Protein AF-A0A955LYP5-F1 (afdb_monomer)

Structure (mmCIF, N/CA/C/O backbone):
data_AF-A0A955LYP5-F1
#
_entry.id   AF-A0A955LYP5-F1
#
loop_
_at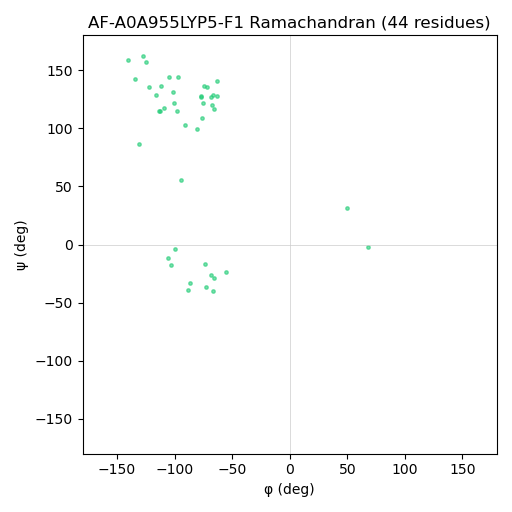om_site.group_PDB
_atom_site.id
_atom_site.type_symbol
_atom_site.label_atom_id
_atom_site.label_alt_id
_atom_site.label_comp_id
_atom_site.label_asym_id
_atom_site.label_entity_id
_atom_site.label_seq_id
_atom_site.pdbx_PDB_ins_code
_atom_site.Cartn_x
_atom_site.Cartn_y
_atom_site.Cartn_z
_atom_site.occupancy
_atom_site.B_iso_or_equiv
_atom_site.auth_seq_id
_atom_site.auth_comp_id
_atom_site.auth_asym_id
_atom_site.auth_atom_id
_atom_site.pdbx_PDB_model_num
ATOM 1 N N . MET A 1 1 ? -4.996 3.870 9.830 1.00 76.81 1 MET A N 1
ATOM 2 C CA . MET A 1 1 ? -5.431 3.118 8.634 1.00 76.81 1 MET A CA 1
ATOM 3 C C . MET A 1 1 ? -4.212 2.809 7.803 1.00 76.81 1 MET A C 1
ATOM 5 O O . MET A 1 1 ? -3.305 3.630 7.750 1.00 76.81 1 MET A O 1
ATOM 9 N N . LEU A 1 2 ? -4.160 1.610 7.240 1.00 86.69 2 LEU A N 1
ATOM 10 C CA . LEU A 1 2 ? -3.061 1.177 6.388 1.00 86.69 2 LEU A CA 1
ATOM 11 C C . LEU A 1 2 ? -3.470 1.391 4.933 1.00 86.69 2 LEU A C 1
ATOM 13 O O . LEU A 1 2 ? -4.643 1.250 4.609 1.00 86.69 2 LEU A O 1
ATOM 17 N N . LEU A 1 3 ? -2.532 1.766 4.076 1.00 87.62 3 LEU A N 1
ATOM 18 C CA . LEU A 1 3 ? -2.753 1.931 2.642 1.00 87.62 3 LEU A CA 1
ATOM 19 C C . LEU A 1 3 ? -1.945 0.864 1.913 1.00 87.62 3 LEU A C 1
ATOM 21 O O . LEU A 1 3 ? -0.710 0.857 1.963 1.00 87.62 3 LEU A O 1
ATOM 25 N N . GLN A 1 4 ? -2.663 -0.035 1.253 1.00 89.06 4 GLN A N 1
ATOM 26 C CA . GLN A 1 4 ? -2.109 -1.157 0.515 1.00 89.06 4 GLN A CA 1
ATOM 27 C C . GLN A 1 4 ? -2.094 -0.848 -0.976 1.00 89.06 4 GLN A C 1
ATOM 29 O O . GLN A 1 4 ? -3.107 -0.431 -1.532 1.00 89.06 4 GLN A O 1
ATOM 34 N N . CYS A 1 5 ? -0.952 -1.071 -1.621 1.00 90.06 5 CYS A N 1
ATOM 35 C CA . CYS A 1 5 ? -0.826 -1.018 -3.072 1.00 90.06 5 CYS A CA 1
ATOM 36 C C . CYS A 1 5 ? -1.695 -2.112 -3.708 1.00 90.06 5 CYS A C 1
ATOM 38 O O . CYS A 1 5 ? -1.548 -3.282 -3.357 1.00 90.06 5 CYS A O 1
ATOM 40 N N . THR A 1 6 ? -2.560 -1.757 -4.660 1.00 87.12 6 THR A N 1
ATOM 41 C CA . THR A 1 6 ? -3.425 -2.731 -5.351 1.00 87.12 6 THR A CA 1
ATOM 42 C C . THR A 1 6 ? -2.651 -3.687 -6.250 1.00 87.12 6 THR A C 1
ATOM 44 O O . THR A 1 6 ? -3.100 -4.798 -6.484 1.00 87.12 6 THR A O 1
ATOM 47 N N . GLU A 1 7 ? -1.490 -3.258 -6.740 1.00 85.94 7 GLU A N 1
ATOM 48 C CA . GLU A 1 7 ? -0.684 -4.010 -7.707 1.00 85.94 7 GLU A CA 1
ATOM 49 C C . GLU A 1 7 ? 0.289 -4.975 -7.017 1.00 85.94 7 GLU A C 1
ATOM 51 O O . GLU A 1 7 ? 0.503 -6.084 -7.486 1.00 85.94 7 GLU A O 1
ATOM 56 N N . SER A 1 8 ? 0.897 -4.556 -5.902 1.00 82.94 8 SER A N 1
ATOM 57 C CA . SER A 1 8 ? 1.909 -5.364 -5.201 1.00 82.94 8 SER A CA 1
ATOM 58 C C . SER A 1 8 ? 1.411 -6.004 -3.912 1.00 82.94 8 SER A C 1
ATOM 60 O O . SER A 1 8 ? 2.143 -6.768 -3.298 1.00 82.94 8 SER A O 1
ATOM 62 N N . GLY A 1 9 ? 0.242 -5.608 -3.402 1.00 81.50 9 GLY A N 1
ATOM 63 C CA . GLY A 1 9 ? -0.246 -6.051 -2.091 1.00 81.50 9 GLY A CA 1
ATOM 64 C C . GLY A 1 9 ? 0.559 -5.528 -0.890 1.00 81.50 9 GLY A C 1
ATOM 65 O O . GLY A 1 9 ? 0.179 -5.774 0.255 1.00 81.50 9 GLY A O 1
ATOM 66 N N . HIS A 1 10 ? 1.639 -4.770 -1.109 1.00 84.00 10 HIS A N 1
ATOM 67 C CA . HIS A 1 10 ? 2.443 -4.190 -0.036 1.00 84.00 10 HIS A CA 1
ATOM 68 C C . HIS A 1 10 ? 1.742 -3.009 0.636 1.00 84.00 10 HIS A C 1
ATOM 70 O O . HIS A 1 10 ? 1.189 -2.120 -0.020 1.00 84.00 10 HIS A O 1
ATOM 76 N N . ILE A 1 11 ? 1.817 -2.985 1.964 1.00 84.75 11 ILE A N 1
ATOM 77 C CA . ILE A 1 11 ? 1.339 -1.885 2.793 1.00 84.75 11 ILE A CA 1
ATOM 78 C C . ILE A 1 11 ? 2.496 -0.910 2.988 1.00 84.75 11 ILE A C 1
ATOM 80 O O . ILE A 1 11 ? 3.401 -1.166 3.775 1.00 84.75 11 ILE A O 1
ATOM 84 N N . ASN A 1 12 ? 2.458 0.205 2.261 1.00 80.44 12 ASN A N 1
ATOM 85 C CA . ASN A 1 12 ? 3.568 1.163 2.227 1.00 80.44 12 ASN A CA 1
ATOM 86 C C . ASN A 1 12 ? 3.304 2.418 3.066 1.00 80.44 12 ASN A C 1
ATOM 88 O O . ASN A 1 12 ? 4.241 3.143 3.386 1.00 80.44 12 ASN A O 1
ATOM 92 N N . TYR A 1 13 ? 2.044 2.697 3.420 1.00 82.75 13 TYR A N 1
ATOM 93 C CA . TYR A 1 13 ? 1.696 3.927 4.130 1.00 82.75 13 TYR A CA 1
ATOM 94 C C . TYR A 1 13 ? 0.749 3.688 5.302 1.00 82.75 13 TYR A C 1
ATOM 96 O O . TYR A 1 13 ? -0.197 2.899 5.236 1.00 82.75 13 TYR A O 1
ATOM 104 N N . THR A 1 14 ? 0.981 4.448 6.367 1.00 81.81 14 THR A N 1
ATOM 105 C CA . THR A 1 14 ? 0.119 4.564 7.541 1.00 81.81 14 THR A CA 1
ATOM 106 C C . THR A 1 14 ? -0.527 5.950 7.526 1.00 81.81 14 THR A C 1
ATOM 108 O O . THR A 1 14 ? 0.144 6.974 7.580 1.00 81.81 14 THR A O 1
ATOM 111 N N . SER A 1 15 ? -1.855 6.002 7.432 1.00 77.19 15 SER A N 1
ATOM 112 C CA . SER A 1 15 ? -2.626 7.248 7.485 1.00 77.19 15 SER A CA 1
ATOM 113 C C . SER A 1 15 ? -3.462 7.317 8.759 1.00 77.19 15 SER A C 1
ATOM 115 O O . SER A 1 15 ? -4.120 6.345 9.147 1.00 77.19 15 SER A O 1
ATOM 117 N N . LYS A 1 16 ? -3.473 8.479 9.415 1.00 73.00 16 LYS A N 1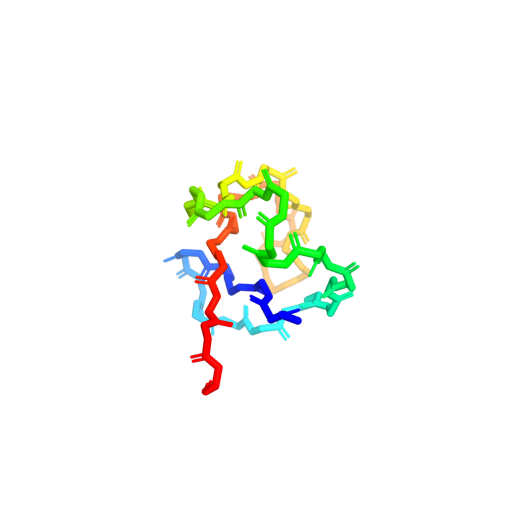
ATOM 118 C CA . LYS A 1 16 ? -4.329 8.778 10.572 1.00 73.00 16 LYS A CA 1
ATOM 119 C C . LYS A 1 16 ? -5.615 9.475 10.109 1.00 73.00 16 LYS A C 1
ATOM 121 O O . LYS A 1 16 ? -5.928 10.571 10.552 1.00 73.00 16 LYS A O 1
ATOM 126 N N . LYS A 1 17 ? -6.356 8.860 9.183 1.00 71.06 17 LYS A N 1
ATOM 127 C CA . LYS A 1 17 ? -7.672 9.369 8.774 1.00 71.06 17 LYS A CA 1
ATOM 128 C C . LYS A 1 17 ? -8.695 9.143 9.890 1.00 71.06 17 LYS A C 1
ATOM 130 O O . LYS A 1 17 ? -8.759 8.060 10.481 1.00 71.06 17 LYS A O 1
ATOM 135 N N . ASN A 1 18 ? -9.510 10.160 10.158 1.00 70.06 18 ASN A N 1
ATOM 136 C CA . ASN A 1 18 ? -10.589 10.084 11.132 1.00 70.06 18 ASN A CA 1
ATOM 137 C C . ASN A 1 18 ? -11.807 9.378 10.512 1.00 70.06 18 ASN A C 1
ATOM 139 O O . ASN A 1 18 ? -12.589 9.980 9.777 1.00 70.06 18 ASN A O 1
ATOM 143 N N . LYS A 1 19 ? -11.968 8.082 10.812 1.00 68.56 19 LYS A N 1
ATOM 144 C CA . LYS A 1 19 ? -13.055 7.227 10.291 1.00 68.56 19 LYS A CA 1
ATOM 145 C C . LYS A 1 19 ? -14.463 7.777 10.562 1.00 68.56 19 LYS A C 1
ATOM 147 O O . LYS A 1 19 ? -15.387 7.393 9.858 1.00 68.56 19 LYS A O 1
ATOM 152 N N . LYS A 1 20 ? -14.626 8.631 11.584 1.00 74.25 20 LYS A N 1
ATOM 153 C CA . LYS A 1 20 ? -15.917 9.238 11.947 1.00 74.25 20 LYS A CA 1
ATOM 154 C C . LYS A 1 20 ? -16.379 10.308 10.954 1.00 74.25 20 LYS A C 1
ATOM 156 O O . LYS A 1 20 ? -17.570 10.404 10.711 1.00 74.25 20 LYS A O 1
ATOM 161 N N . GLN A 1 21 ? -15.455 11.098 10.402 1.00 72.94 21 GLN A N 1
ATOM 162 C CA . GLN A 1 21 ? -15.792 12.167 9.450 1.00 72.94 21 GLN A CA 1
ATOM 163 C C . GLN A 1 21 ? -15.861 11.663 8.009 1.00 72.94 21 GLN A C 1
ATOM 165 O O . GLN A 1 21 ? -16.670 12.149 7.233 1.00 72.94 21 GLN A O 1
ATOM 170 N N . HIS A 1 22 ? -15.039 10.673 7.662 1.00 70.75 22 HIS A N 1
ATOM 171 C CA . HIS A 1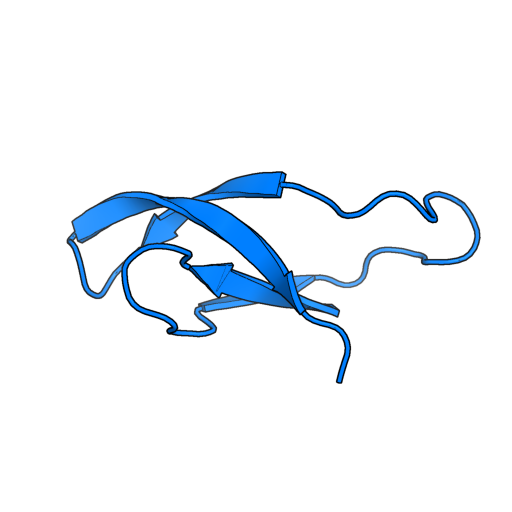 22 ? -14.966 10.150 6.302 1.00 70.75 22 HIS A CA 1
ATOM 172 C C . HIS A 1 22 ? -15.046 8.618 6.319 1.00 70.75 22 HIS A C 1
ATOM 174 O O . HIS A 1 22 ? -14.003 7.951 6.372 1.00 70.75 22 HIS A O 1
ATOM 180 N N . PRO A 1 23 ? -16.268 8.053 6.308 1.00 71.50 23 PRO A N 1
ATOM 181 C CA . PRO A 1 23 ? -16.486 6.608 6.313 1.00 71.50 23 PRO A CA 1
ATOM 182 C C . PRO A 1 23 ? -16.158 5.943 4.966 1.00 71.50 23 PRO A C 1
ATOM 184 O O . PRO A 1 23 ? -15.977 4.726 4.914 1.00 71.50 23 PRO A O 1
ATOM 187 N N . GLU A 1 24 ? -16.061 6.724 3.888 1.00 79.94 24 GLU A N 1
ATOM 188 C CA . GLU A 1 24 ? -15.715 6.247 2.549 1.00 79.94 24 GLU A CA 1
ATOM 189 C C . GLU A 1 24 ? -14.300 5.645 2.489 1.00 79.94 24 GLU A C 1
ATOM 191 O O . GLU A 1 24 ? -13.353 6.154 3.107 1.00 79.94 24 GLU A O 1
ATOM 196 N N . ARG A 1 25 ? -14.157 4.553 1.726 1.00 75.50 25 ARG A N 1
ATOM 197 C CA . ARG A 1 25 ? -12.855 3.938 1.439 1.00 75.50 25 ARG A CA 1
ATOM 198 C C . ARG A 1 25 ? -12.029 4.914 0.611 1.00 75.50 25 ARG A C 1
ATOM 200 O O . ARG A 1 25 ? -12.403 5.232 -0.510 1.00 75.50 25 ARG A O 1
ATOM 207 N N . LEU A 1 26 ? -10.906 5.375 1.157 1.00 78.56 26 LEU A N 1
ATOM 208 C CA . LEU A 1 26 ? -10.010 6.260 0.421 1.00 78.56 26 LEU A CA 1
ATOM 209 C C . LEU A 1 26 ? -9.185 5.453 -0.592 1.00 78.56 26 LEU A C 1
ATOM 211 O O . LEU A 1 26 ? -8.511 4.482 -0.231 1.00 78.56 26 LEU A O 1
ATOM 215 N N . GLU A 1 27 ? -9.211 5.894 -1.846 1.00 83.81 27 GLU A N 1
ATOM 216 C CA . GLU A 1 27 ? -8.349 5.404 -2.918 1.00 83.81 27 GLU A CA 1
ATOM 217 C C . GLU A 1 27 ? -7.400 6.532 -3.330 1.00 83.81 27 GLU A C 1
ATOM 219 O O . GLU A 1 27 ? -7.827 7.581 -3.806 1.00 83.81 27 GLU A O 1
ATOM 224 N N . LEU A 1 28 ? -6.098 6.344 -3.112 1.00 86.38 28 LEU A N 1
ATOM 225 C CA . LEU A 1 28 ? -5.088 7.360 -3.412 1.00 86.38 28 LEU A CA 1
ATOM 226 C C . LEU A 1 28 ? -4.048 6.817 -4.379 1.00 86.38 28 LEU A C 1
ATOM 228 O O . LEU A 1 28 ? -3.505 5.734 -4.171 1.00 86.38 28 LEU A O 1
ATOM 232 N N . LYS A 1 29 ? -3.680 7.608 -5.390 1.00 89.06 29 LY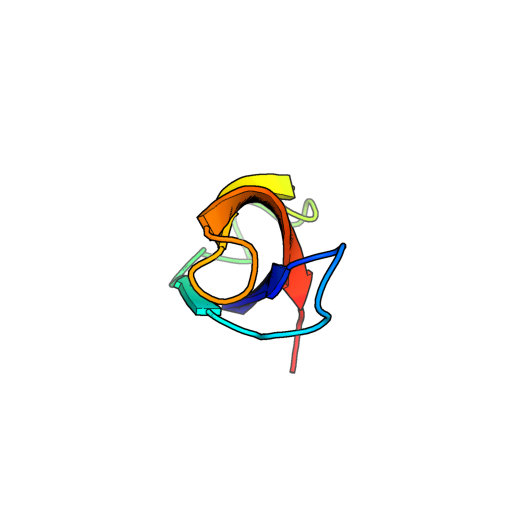S A N 1
ATOM 233 C CA . LYS A 1 29 ? -2.475 7.332 -6.179 1.00 89.06 29 LYS A CA 1
ATOM 234 C C . LYS A 1 29 ? -1.246 7.734 -5.367 1.00 89.06 29 LYS A C 1
ATOM 236 O O . LYS A 1 29 ? -0.989 8.918 -5.151 1.00 89.06 29 LYS A O 1
ATOM 241 N N . LYS A 1 30 ? -0.485 6.746 -4.903 1.00 88.25 30 LYS A N 1
ATOM 242 C CA . LYS A 1 30 ? 0.776 6.938 -4.174 1.00 88.25 30 LYS A CA 1
ATOM 243 C C . LYS A 1 30 ? 1.900 6.175 -4.857 1.00 88.25 30 LYS A C 1
ATOM 245 O O . LYS A 1 30 ? 1.664 5.233 -5.608 1.00 88.25 30 LYS A O 1
ATOM 250 N N . TYR A 1 31 ? 3.124 6.616 -4.615 1.00 88.50 31 TYR A N 1
ATOM 251 C CA . TYR A 1 31 ? 4.300 5.947 -5.142 1.00 88.50 31 TYR A CA 1
ATOM 252 C C . TYR A 1 31 ?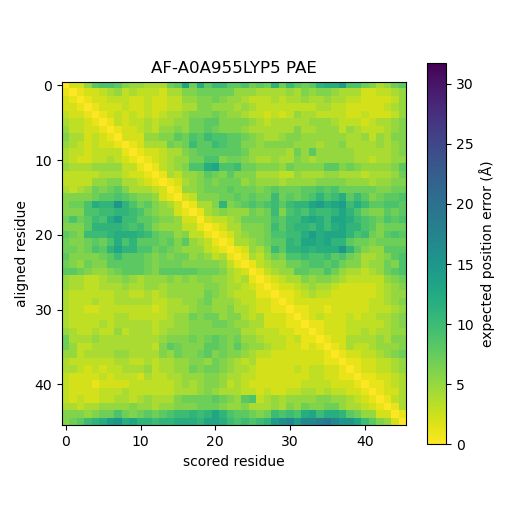 4.470 4.581 -4.470 1.00 88.50 31 TYR A C 1
ATOM 254 O O . TYR A 1 31 ? 4.484 4.483 -3.247 1.00 88.50 31 TYR A O 1
ATOM 262 N N . CYS A 1 32 ? 4.585 3.516 -5.258 1.00 87.75 32 CYS A N 1
ATOM 263 C CA . CYS A 1 32 ? 4.920 2.202 -4.735 1.00 87.75 32 CYS A CA 1
ATOM 264 C C . CYS A 1 32 ? 6.423 1.956 -4.925 1.00 87.75 32 CYS A C 1
ATOM 266 O O . CYS A 1 32 ? 6.860 1.840 -6.072 1.00 87.75 32 CYS A O 1
ATOM 268 N N . PRO A 1 33 ? 7.221 1.829 -3.847 1.00 87.50 33 PRO A N 1
ATOM 269 C CA . PRO A 1 33 ? 8.660 1.594 -3.968 1.00 87.50 33 PRO A CA 1
ATOM 270 C C . PRO A 1 33 ? 8.992 0.236 -4.600 1.00 87.50 33 PRO A C 1
ATOM 272 O O . PRO A 1 33 ? 10.003 0.126 -5.286 1.00 87.50 33 PRO A O 1
ATOM 275 N N . ALA A 1 34 ? 8.122 -0.769 -4.440 1.00 86.06 34 ALA A N 1
ATOM 276 C CA . ALA A 1 34 ? 8.309 -2.097 -5.028 1.00 86.06 34 ALA A CA 1
ATOM 277 C C . ALA A 1 34 ? 8.235 -2.080 -6.564 1.00 86.06 34 ALA A C 1
ATOM 279 O O . ALA A 1 34 ? 9.025 -2.736 -7.231 1.00 86.06 34 ALA A O 1
ATOM 280 N N . LEU A 1 35 ? 7.311 -1.294 -7.129 1.00 85.69 35 LEU A N 1
ATOM 281 C CA . LEU A 1 35 ? 7.110 -1.189 -8.581 1.00 85.69 35 LEU A CA 1
ATOM 282 C C . LEU A 1 35 ? 7.766 0.051 -9.197 1.00 85.69 35 LEU A C 1
ATOM 284 O O . LEU A 1 35 ? 7.689 0.240 -10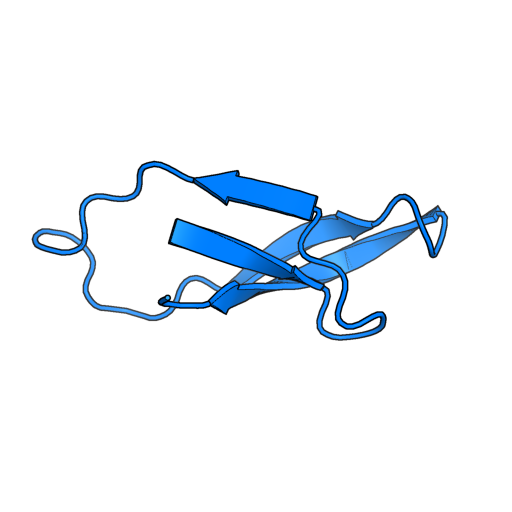.407 1.00 85.69 35 LEU A O 1
ATOM 288 N N . ARG A 1 36 ? 8.358 0.919 -8.366 1.00 88.38 36 ARG A N 1
ATOM 289 C CA . ARG A 1 36 ? 8.960 2.205 -8.749 1.00 88.38 36 ARG A CA 1
ATOM 290 C C . ARG A 1 36 ? 8.050 3.092 -9.612 1.00 88.38 36 ARG A C 1
ATOM 292 O O . ARG A 1 36 ? 8.518 3.854 -10.451 1.00 88.38 36 ARG A O 1
ATOM 299 N N . LYS A 1 37 ? 6.734 3.002 -9.403 1.00 89.88 37 LYS A N 1
ATOM 300 C CA . LYS A 1 37 ? 5.710 3.763 -10.136 1.00 89.88 37 LYS A CA 1
ATOM 301 C C . LYS A 1 37 ? 4.595 4.209 -9.194 1.00 89.88 37 LYS A C 1
ATOM 303 O O . LYS A 1 37 ? 4.400 3.628 -8.124 1.00 89.88 37 LYS A O 1
ATOM 308 N N . HIS A 1 38 ? 3.844 5.236 -9.586 1.00 89.81 38 HIS A N 1
ATOM 309 C CA . HIS A 1 38 ? 2.637 5.634 -8.862 1.00 89.81 38 HIS A CA 1
ATOM 310 C C . HIS A 1 38 ? 1.503 4.656 -9.157 1.00 89.81 38 HIS A C 1
ATOM 312 O O . HIS A 1 38 ? 1.104 4.480 -10.305 1.00 89.81 38 HIS A O 1
ATOM 318 N N . THR A 1 39 ? 0.970 4.041 -8.109 1.00 90.50 39 THR A N 1
ATOM 319 C CA . THR A 1 39 ? -0.110 3.059 -8.191 1.00 90.50 39 THR A CA 1
ATOM 320 C C . THR A 1 39 ? -1.252 3.438 -7.264 1.00 90.50 39 THR A C 1
ATOM 322 O O . THR A 1 39 ? -1.112 4.244 -6.335 1.00 90.50 39 THR A O 1
ATOM 325 N N . LEU A 1 40 ? -2.412 2.844 -7.518 1.00 90.94 40 LEU A N 1
ATOM 326 C CA . LEU A 1 40 ? -3.556 2.952 -6.631 1.00 90.94 40 LEU A CA 1
ATOM 327 C C . LEU A 1 40 ? -3.261 2.243 -5.307 1.00 90.94 40 LEU A C 1
ATOM 329 O O . LEU A 1 40 ?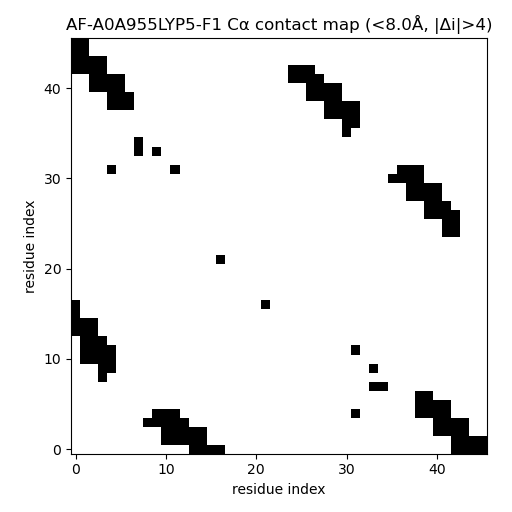 -2.819 1.097 -5.265 1.00 90.94 40 LEU A O 1
ATOM 333 N N . HIS A 1 41 ? -3.486 2.964 -4.218 1.00 90.19 41 HIS A N 1
ATOM 334 C CA . HIS A 1 41 ? -3.414 2.450 -2.866 1.00 90.19 41 HIS A CA 1
ATOM 335 C C . HIS A 1 41 ? -4.801 2.531 -2.235 1.00 90.19 41 HIS A C 1
ATOM 337 O O . HIS A 1 41 ? -5.438 3.587 -2.256 1.00 90.19 41 HIS A O 1
ATOM 343 N N . ARG A 1 42 ? -5.252 1.412 -1.670 1.00 88.44 42 ARG A N 1
ATOM 344 C CA . ARG A 1 42 ? -6.548 1.267 -1.005 1.00 88.44 42 ARG A CA 1
ATOM 345 C C . ARG A 1 42 ? -6.383 1.233 0.501 1.00 88.44 42 ARG A C 1
ATOM 347 O O . ARG A 1 42 ? -5.428 0.655 1.020 1.00 88.44 42 ARG A O 1
ATOM 354 N N . GLU A 1 43 ? -7.335 1.825 1.211 1.00 87.06 43 GLU A N 1
ATOM 355 C CA . GLU A 1 43 ? -7.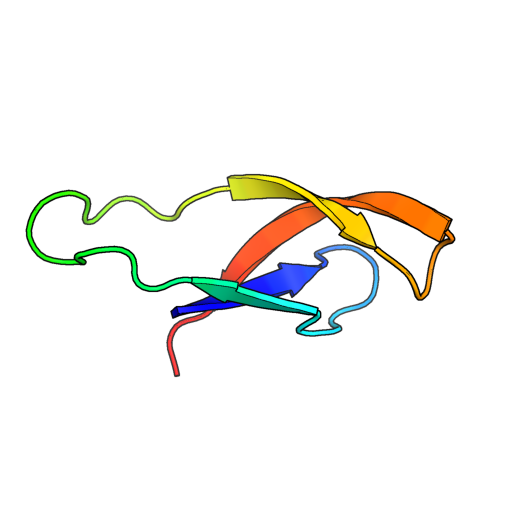397 1.707 2.664 1.00 87.06 43 GLU A CA 1
ATOM 356 C C . GLU A 1 43 ? -7.722 0.277 3.103 1.00 87.06 43 GLU A C 1
ATOM 358 O O . GLU A 1 43 ? -8.797 -0.259 2.837 1.00 87.06 43 GLU A O 1
ATOM 363 N N . VAL A 1 44 ? -6.803 -0.304 3.866 1.00 83.38 44 VAL A N 1
ATOM 364 C CA . VAL A 1 44 ? -6.980 -1.556 4.589 1.00 83.38 44 VAL A CA 1
ATOM 365 C C . VAL A 1 44 ? -7.273 -1.224 6.049 1.00 83.38 44 VAL A C 1
ATOM 367 O O . VAL A 1 44 ? -6.508 -0.540 6.748 1.00 83.38 44 VAL A O 1
ATOM 370 N N . LYS A 1 45 ? -8.432 -1.694 6.517 1.00 71.19 45 LYS A N 1
ATOM 371 C CA . LYS A 1 45 ? -8.707 -1.814 7.948 1.00 71.19 45 LYS A CA 1
ATOM 372 C C . LYS A 1 45 ? -7.960 -3.056 8.437 1.00 71.19 45 LYS A C 1
ATOM 374 O O . LYS A 1 45 ? -8.111 -4.115 7.841 1.00 71.19 45 LYS A O 1
ATOM 379 N N . LYS A 1 46 ? -7.156 -2.895 9.487 1.00 58.59 46 LYS A N 1
ATOM 380 C CA . LYS A 1 46 ? -6.903 -4.014 10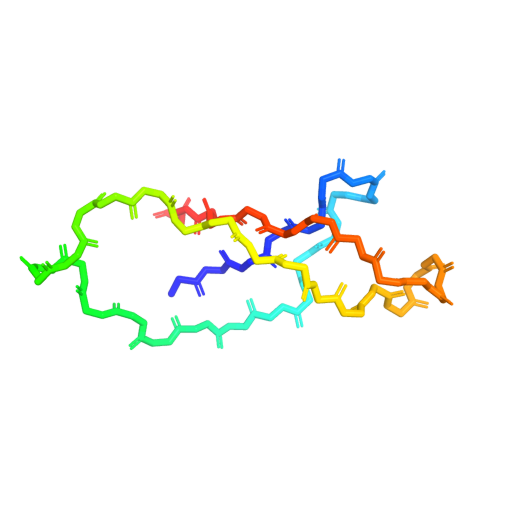.391 1.00 58.59 46 LYS A CA 1
ATOM 381 C C . LYS A 1 46 ? -8.200 -4.312 11.137 1.00 58.59 46 LYS A C 1
ATOM 383 O O . LYS A 1 46 ? -8.946 -3.322 11.369 1.00 58.59 46 LYS A O 1
#

pLDDT: mean 82.09, std 7.52, range [58.59, 90.94]

Radius of gyration: 10.49 Å; Cα contacts (8 Å, |Δi|>4): 80; chains: 1; bounding box: 25×18×22 Å

Foldseek 3Di:
DWWAFPVPRDGDDDDPDDCVVPVDWDWDQDQDPVVRHTGIITDDDD

Nearest PDB structures (foldseek):
  8uua-assembly1_5  TM=9.574E-01  e=2.738E-04  Listeria innocua
  8y36-assembly1_1  TM=9.446E-01  e=5.155E-04  Staphylococcus aureus
  7aqc-assembly1_c  TM=9.592E-01  e=6.233E-04  Bacillus subtilis subsp. subtilis str. 168
  6o90-assembly1_3  TM=9.341E-01  e=2.354E-03  Enterococcus faecalis
  7msh-assembly1_1  TM=9.429E-01  e=3.906E-03  Mycobacterium tuberculosis H37Rv

Mean predicted aligned error: 5.09 Å

Solvent-accessible surface area (backbone atoms only — not comparable to full-atom values): 2917 Å² total; per-residue (Å²): 81,36,28,26,31,75,86,76,68,48,72,82,44,80,43,91,73,60,60,87,84,50,76,70,83,55,75,44,81,41,77,35,80,91,76,74,42,75,39,54,21,38,62,40,80,130

Secondary structure (DSSP, 8-state):
-EEEETTT--EEEE----TTT--SPPEEEEEETTTTEEEEEEEEP-

Sequence (46 aa):
MLLQCTESGHINYTSKKNKKQHPERLELKKYCPALRKHTLHREVKK